Protein AF-A0A9E1MH15-F1 (afdb_monomer)

Structure (mmCIF, N/CA/C/O backbone):
data_AF-A0A9E1MH15-F1
#
_entry.id   AF-A0A9E1MH15-F1
#
loop_
_atom_site.group_PDB
_atom_site.id
_atom_site.type_symbol
_atom_site.label_atom_id
_atom_site.label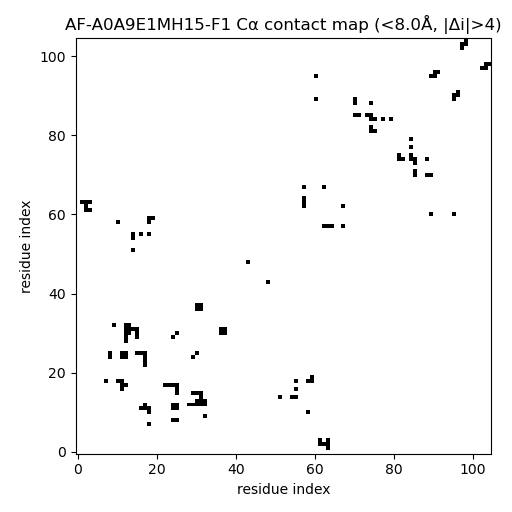_alt_id
_atom_site.label_comp_id
_atom_site.label_asym_id
_atom_site.label_entity_id
_atom_site.label_seq_id
_atom_site.pdbx_PDB_ins_code
_atom_site.Cartn_x
_atom_site.Cartn_y
_atom_site.Cartn_z
_atom_site.occupancy
_atom_site.B_iso_or_equiv
_atom_site.auth_seq_id
_atom_site.auth_comp_id
_atom_site.auth_asym_id
_atom_site.auth_atom_id
_atom_site.pdbx_PDB_model_num
ATOM 1 N N . MET A 1 1 ? -13.903 6.453 -11.828 1.00 59.72 1 MET A N 1
ATOM 2 C CA . MET A 1 1 ? -13.072 5.958 -10.702 1.00 59.72 1 MET A CA 1
ATOM 3 C C . MET A 1 1 ? -11.624 6.317 -10.981 1.00 59.72 1 MET A C 1
ATOM 5 O O . MET A 1 1 ? -11.139 5.961 -12.045 1.00 59.72 1 MET A O 1
ATOM 9 N N . SER A 1 2 ? -10.948 7.043 -10.089 1.00 81.25 2 SER A N 1
ATOM 10 C CA . SER A 1 2 ? -9.524 7.344 -10.269 1.00 81.25 2 SER A CA 1
ATOM 11 C C . SER A 1 2 ? -8.670 6.164 -9.793 1.00 81.25 2 SER A C 1
ATOM 13 O O . SER A 1 2 ? -8.843 5.662 -8.683 1.00 81.25 2 SER A O 1
ATOM 15 N N . ARG A 1 3 ? -7.753 5.709 -10.651 1.00 85.56 3 ARG A N 1
ATOM 16 C CA . ARG A 1 3 ? -6.761 4.658 -10.378 1.00 85.56 3 ARG A CA 1
ATOM 17 C C . ARG A 1 3 ? -5.367 5.259 -10.502 1.00 85.56 3 ARG A C 1
ATOM 19 O O . ARG A 1 3 ? -5.155 6.176 -11.290 1.00 85.56 3 ARG A O 1
ATOM 26 N N . TYR A 1 4 ? -4.406 4.740 -9.744 1.00 91.94 4 TYR A N 1
ATOM 27 C CA . TYR A 1 4 ? -3.010 5.101 -9.969 1.00 91.94 4 TYR A CA 1
ATOM 28 C C . TYR A 1 4 ? -2.495 4.491 -11.275 1.00 91.94 4 TYR A C 1
ATOM 30 O O . TYR A 1 4 ? -2.469 3.273 -11.416 1.00 91.94 4 TYR A O 1
ATOM 38 N N . THR A 1 5 ? -2.052 5.341 -12.195 1.00 92.38 5 THR A N 1
ATOM 39 C CA . THR A 1 5 ? -1.498 4.957 -13.505 1.00 92.38 5 THR A CA 1
ATOM 40 C C . THR A 1 5 ? 0.013 5.186 -13.611 1.00 92.38 5 THR A C 1
ATOM 42 O O . THR A 1 5 ? 0.602 4.973 -14.665 1.00 92.38 5 THR A O 1
ATOM 45 N N . GLY A 1 6 ? 0.661 5.632 -12.531 1.00 93.56 6 GLY A N 1
ATOM 46 C CA . GLY A 1 6 ? 2.108 5.834 -12.506 1.00 93.56 6 GLY A CA 1
ATOM 47 C C . GLY A 1 6 ? 2.904 4.538 -12.310 1.00 93.56 6 GLY A C 1
ATOM 48 O O . GLY A 1 6 ? 2.359 3.443 -12.199 1.00 93.56 6 GLY A O 1
ATOM 49 N N . SER A 1 7 ? 4.229 4.671 -12.204 1.00 94.25 7 SER A N 1
ATOM 50 C CA . SER A 1 7 ? 5.141 3.529 -12.036 1.00 94.25 7 SER A CA 1
ATOM 51 C C . SER A 1 7 ? 4.911 2.756 -10.727 1.00 94.25 7 SER A C 1
ATOM 53 O O . SER A 1 7 ? 5.163 3.266 -9.629 1.00 94.25 7 SER A O 1
ATOM 55 N N . THR A 1 8 ? 4.529 1.483 -10.844 1.00 93.06 8 THR A N 1
ATOM 56 C CA . THR A 1 8 ? 4.378 0.536 -9.723 1.00 93.06 8 THR A CA 1
ATOM 57 C C . THR A 1 8 ? 5.717 0.221 -9.051 1.00 93.06 8 THR A C 1
ATOM 59 O O . THR A 1 8 ? 5.822 0.285 -7.828 1.00 93.06 8 THR A O 1
ATOM 62 N N . TYR A 1 9 ? 6.786 0.034 -9.832 1.00 94.31 9 TYR A N 1
ATOM 63 C CA . TYR A 1 9 ? 8.150 -0.214 -9.336 1.00 94.31 9 TYR A CA 1
ATOM 64 C C . TYR A 1 9 ? 8.686 0.940 -8.476 1.00 94.31 9 TYR A C 1
ATOM 66 O O . TYR A 1 9 ? 9.498 0.742 -7.568 1.00 94.31 9 TYR A O 1
ATOM 74 N N . ARG A 1 10 ? 8.253 2.181 -8.744 1.00 94.25 10 ARG A N 1
ATOM 75 C CA . ARG A 1 10 ? 8.588 3.330 -7.891 1.00 94.25 10 ARG A CA 1
ATOM 76 C C . ARG A 1 10 ? 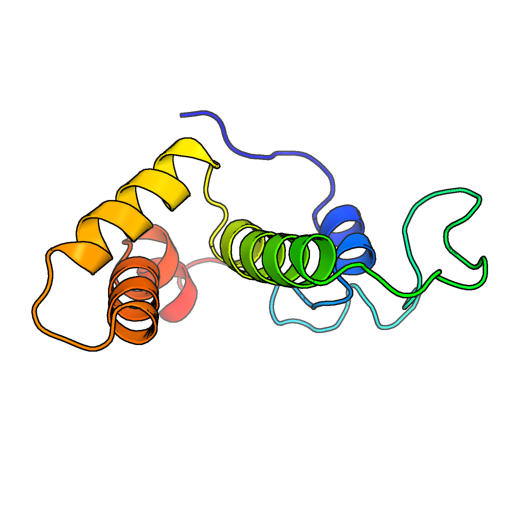7.922 3.208 -6.519 1.00 94.25 10 ARG A C 1
ATOM 78 O O . ARG A 1 10 ? 8.581 3.478 -5.517 1.00 94.25 10 ARG A O 1
ATOM 85 N N . ARG A 1 11 ? 6.649 2.796 -6.466 1.00 94.94 11 ARG A N 1
ATOM 86 C CA . ARG A 1 11 ? 5.928 2.569 -5.204 1.00 94.94 11 ARG A CA 1
ATOM 87 C C . ARG A 1 11 ? 6.522 1.403 -4.423 1.00 94.94 11 ARG A C 1
ATOM 89 O O . ARG A 1 11 ? 6.799 1.592 -3.245 1.00 94.94 11 ARG A O 1
ATOM 96 N N . ALA A 1 12 ? 6.805 0.277 -5.081 1.00 95.25 12 ALA A N 1
ATOM 97 C CA . ALA A 1 12 ? 7.367 -0.921 -4.450 1.00 95.25 12 ALA A CA 1
ATOM 98 C C . ALA A 1 12 ? 8.685 -0.606 -3.733 1.00 95.25 12 ALA A C 1
ATOM 100 O O . ALA A 1 12 ? 8.830 -0.841 -2.536 1.00 95.25 12 ALA A O 1
ATOM 101 N N . ARG A 1 13 ? 9.599 0.088 -4.421 1.00 94.44 13 ARG A N 1
ATOM 102 C CA . ARG A 1 13 ? 10.863 0.560 -3.833 1.00 94.44 13 ARG A CA 1
ATOM 103 C C . ARG A 1 13 ? 10.689 1.579 -2.710 1.00 94.44 13 ARG A C 1
ATOM 105 O O . ARG A 1 13 ? 11.493 1.615 -1.783 1.00 94.44 13 ARG A O 1
ATOM 112 N N . ARG A 1 14 ? 9.653 2.423 -2.769 1.00 93.31 14 ARG A N 1
ATOM 113 C CA . ARG A 1 14 ? 9.368 3.395 -1.703 1.00 93.31 14 ARG A CA 1
ATOM 114 C C . ARG A 1 14 ? 8.943 2.697 -0.414 1.00 93.31 14 ARG A C 1
ATOM 116 O O . ARG A 1 14 ? 9.419 3.099 0.642 1.00 93.31 14 ARG A O 1
ATOM 123 N N . VAL A 1 15 ? 8.068 1.694 -0.503 1.00 94.00 15 VAL A N 1
ATOM 124 C CA . VAL A 1 15 ? 7.593 0.935 0.669 1.00 94.00 15 VAL A CA 1
ATOM 125 C C . VAL A 1 15 ? 8.500 -0.239 1.042 1.00 94.00 15 VAL A C 1
ATOM 127 O O . VAL A 1 15 ? 8.332 -0.795 2.123 1.00 94.00 15 VAL A O 1
ATOM 130 N N . GLY A 1 16 ? 9.465 -0.595 0.189 1.00 92.31 16 GLY A N 1
ATOM 131 C CA . GLY A 1 16 ? 10.385 -1.712 0.412 1.00 92.31 16 GLY A CA 1
ATOM 132 C C . GLY A 1 16 ? 9.695 -3.078 0.393 1.00 92.31 16 GLY A C 1
ATOM 133 O O . GLY A 1 16 ? 10.145 -3.987 1.073 1.00 92.31 16 GLY A O 1
ATOM 134 N N . PHE A 1 17 ? 8.587 -3.203 -0.338 1.00 94.12 17 PHE A N 1
ATOM 135 C CA . PHE A 1 17 ? 7.765 -4.411 -0.425 1.00 94.12 17 PHE A CA 1
ATOM 136 C C . PHE A 1 17 ? 7.402 -4.673 -1.890 1.00 94.12 17 PHE A C 1
ATOM 138 O O . PHE A 1 17 ? 7.208 -3.717 -2.648 1.00 94.12 17 PHE A O 1
ATOM 145 N N . SER A 1 18 ? 7.336 -5.945 -2.294 1.00 93.94 18 SER A N 1
ATOM 146 C CA . SER A 1 18 ? 6.931 -6.320 -3.653 1.00 93.94 18 SER A CA 1
ATOM 147 C C . SER A 1 18 ? 5.416 -6.223 -3.772 1.00 93.94 18 SER A C 1
ATOM 149 O O . SER A 1 18 ? 4.681 -7.037 -3.229 1.00 93.94 18 SER A O 1
ATOM 151 N N . ILE A 1 19 ? 4.954 -5.180 -4.454 1.00 91.94 19 ILE A N 1
ATOM 152 C CA . ILE A 1 19 ? 3.524 -4.876 -4.582 1.00 91.94 19 ILE A CA 1
ATOM 153 C C . ILE A 1 19 ? 2.869 -5.803 -5.611 1.00 91.94 19 ILE A C 1
ATOM 155 O O . ILE A 1 19 ? 1.690 -6.095 -5.483 1.00 91.94 19 ILE A O 1
ATOM 159 N N . THR A 1 20 ? 3.619 -6.246 -6.624 1.00 89.81 20 THR A N 1
ATOM 160 C CA . THR A 1 20 ? 3.126 -7.160 -7.671 1.00 89.81 20 THR A CA 1
ATOM 161 C C . THR A 1 20 ? 3.282 -8.637 -7.315 1.00 89.81 20 THR A C 1
ATOM 163 O O . THR A 1 20 ? 3.068 -9.479 -8.175 1.00 89.81 20 THR A O 1
ATOM 166 N N . GLU A 1 21 ? 3.736 -8.957 -6.100 1.00 88.19 21 GLU A N 1
ATOM 167 C CA . GLU A 1 21 ? 4.017 -10.329 -5.643 1.00 88.19 21 GLU A CA 1
ATOM 168 C C . GLU A 1 21 ? 5.108 -11.070 -6.460 1.00 88.19 21 GLU A C 1
ATOM 170 O O . GLU A 1 21 ? 5.420 -12.224 -6.186 1.00 88.19 21 GLU A O 1
ATOM 175 N N . THR A 1 22 ? 5.766 -10.412 -7.427 1.00 89.25 22 THR A N 1
ATOM 176 C CA . THR A 1 22 ? 6.796 -11.036 -8.286 1.00 89.25 22 THR A CA 1
ATOM 177 C C . THR A 1 22 ? 8.223 -10.943 -7.742 1.00 89.25 22 THR A C 1
ATOM 179 O O . THR A 1 22 ? 9.128 -11.594 -8.263 1.00 89.25 22 THR A O 1
ATOM 182 N N . GLY A 1 23 ? 8.482 -10.062 -6.771 1.00 88.44 23 GLY A N 1
ATOM 183 C CA . GLY A 1 23 ? 9.818 -9.767 -6.231 1.00 88.44 23 GLY A CA 1
ATOM 184 C C . GLY A 1 23 ? 10.759 -9.003 -7.178 1.00 88.44 23 GLY A C 1
ATOM 185 O O . GLY A 1 23 ? 11.802 -8.491 -6.754 1.00 88.44 23 GLY A O 1
ATOM 186 N N . LYS A 1 24 ? 10.400 -8.859 -8.460 1.00 91.69 24 LYS A N 1
ATOM 187 C CA . LYS A 1 24 ? 11.263 -8.268 -9.497 1.00 91.69 24 LYS A CA 1
ATOM 188 C C . LYS A 1 24 ? 11.533 -6.782 -9.274 1.00 91.69 24 LYS A C 1
ATOM 190 O O . LYS A 1 24 ? 12.538 -6.264 -9.763 1.00 91.69 24 LYS A O 1
ATOM 195 N N . GLU A 1 25 ? 10.672 -6.074 -8.543 1.00 89.75 25 GLU A N 1
ATOM 196 C CA . GLU A 1 25 ? 10.808 -4.625 -8.363 1.00 89.75 25 GLU A CA 1
ATOM 197 C C . GLU A 1 25 ? 11.973 -4.241 -7.452 1.00 89.75 25 GLU A C 1
ATOM 199 O O . GLU A 1 25 ? 12.528 -3.145 -7.586 1.00 89.75 25 GLU A O 1
ATOM 204 N N . LEU A 1 26 ? 12.339 -5.137 -6.534 1.00 90.94 26 LEU A N 1
ATOM 205 C CA . LEU A 1 26 ? 13.385 -4.915 -5.540 1.00 90.94 26 LEU A CA 1
ATOM 206 C C . LEU A 1 26 ? 14.705 -5.594 -5.919 1.00 90.94 26 LEU A C 1
ATOM 208 O O . LEU A 1 26 ? 15.752 -5.127 -5.481 1.00 90.94 26 LEU A O 1
ATOM 212 N N . ALA A 1 27 ? 14.675 -6.609 -6.790 1.00 91.81 27 ALA A N 1
ATOM 213 C CA . ALA A 1 27 ? 15.841 -7.418 -7.153 1.00 91.81 27 ALA A CA 1
ATOM 214 C C . ALA A 1 27 ? 17.051 -6.591 -7.631 1.00 91.81 27 ALA A C 1
ATOM 216 O O . ALA A 1 27 ? 18.164 -6.785 -7.154 1.00 91.81 27 ALA A O 1
ATOM 217 N N . LYS A 1 28 ? 16.848 -5.630 -8.546 1.00 89.69 28 LYS A N 1
ATOM 218 C CA . LYS A 1 28 ? 17.947 -4.800 -9.086 1.00 89.69 28 LYS A CA 1
ATOM 219 C C . LYS A 1 28 ? 18.231 -3.548 -8.251 1.00 89.69 28 LYS A C 1
ATOM 221 O O . LYS A 1 28 ? 19.337 -3.015 -8.278 1.00 89.69 28 LYS A O 1
ATOM 226 N N . ARG A 1 29 ? 17.213 -2.994 -7.586 1.00 90.88 29 ARG A N 1
ATOM 227 C CA . ARG A 1 29 ? 17.292 -1.701 -6.882 1.00 90.88 29 ARG A CA 1
ATOM 228 C C . ARG A 1 29 ? 16.509 -1.785 -5.564 1.00 90.88 29 ARG A C 1
ATOM 230 O O . ARG A 1 29 ? 15.397 -1.261 -5.512 1.00 90.88 29 ARG A O 1
ATOM 237 N N . PRO A 1 30 ? 17.082 -2.383 -4.503 1.00 90.69 30 PRO A N 1
ATOM 238 C CA . PRO A 1 30 ? 16.397 -2.596 -3.220 1.00 90.69 30 PRO A CA 1
ATOM 239 C C . PRO A 1 30 ? 16.306 -1.333 -2.338 1.00 90.69 30 PRO A C 1
ATOM 241 O O . PRO A 1 30 ? 15.902 -1.389 -1.180 1.00 90.69 30 PRO A O 1
ATOM 244 N N . TYR A 1 31 ? 16.688 -0.173 -2.869 1.00 92.88 31 TYR A N 1
ATOM 245 C CA . TYR A 1 31 ? 16.732 1.106 -2.166 1.00 92.88 31 TYR A CA 1
ATOM 246 C C . TYR A 1 31 ? 15.617 2.054 -2.641 1.00 92.88 31 TYR A C 1
ATOM 248 O O . TYR A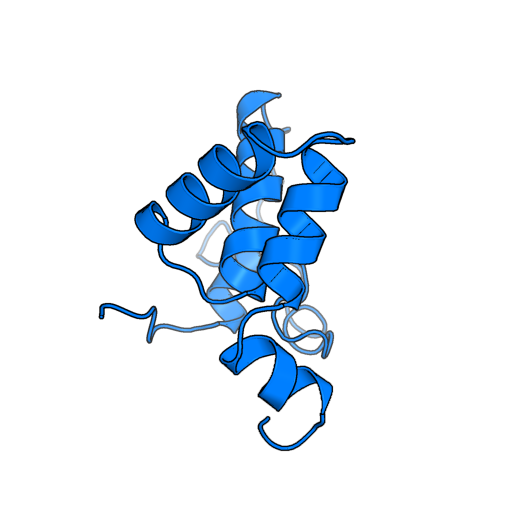 1 31 ? 14.927 1.793 -3.631 1.00 92.88 31 TYR A O 1
ATOM 256 N N . GLY A 1 32 ? 15.410 3.159 -1.919 1.00 92.62 32 GLY A N 1
ATOM 257 C CA . GLY A 1 32 ? 14.308 4.087 -2.185 1.00 92.62 32 GLY A CA 1
ATOM 258 C C . GLY A 1 32 ? 14.400 4.759 -3.567 1.00 92.62 32 GLY A C 1
ATOM 259 O O . GLY A 1 32 ? 15.472 4.829 -4.164 1.00 92.62 32 GLY A O 1
ATOM 260 N N . PRO A 1 33 ? 13.292 5.271 -4.125 1.00 93.94 33 PRO A N 1
ATOM 261 C CA . PRO A 1 33 ? 13.347 6.070 -5.347 1.00 93.94 33 PRO A CA 1
ATOM 262 C C . PRO A 1 33 ? 13.885 7.489 -5.079 1.00 93.94 33 PRO A C 1
ATOM 264 O O . PRO A 1 33 ? 13.671 8.036 -4.000 1.00 93.94 33 PRO A O 1
ATOM 267 N N . GLY A 1 34 ? 14.486 8.112 -6.100 1.00 93.44 34 GLY A N 1
ATOM 268 C CA . GLY A 1 34 ? 15.012 9.488 -6.051 1.00 93.44 34 GLY A CA 1
ATOM 269 C C . GLY A 1 34 ? 16.535 9.555 -5.895 1.00 93.44 34 GLY A C 1
ATOM 270 O O . GLY A 1 34 ? 17.182 8.516 -5.779 1.00 93.44 34 GLY A O 1
ATOM 271 N N . ALA A 1 35 ? 17.091 10.773 -5.913 1.00 93.81 35 ALA A N 1
ATOM 272 C CA . ALA A 1 35 ? 18.532 11.017 -5.765 1.00 93.81 35 ALA A CA 1
ATOM 273 C C . ALA A 1 35 ? 19.059 10.505 -4.411 1.00 93.81 35 ALA A C 1
ATOM 275 O O . ALA A 1 35 ? 20.007 9.735 -4.371 1.00 93.81 35 ALA A O 1
ATOM 276 N N . HIS A 1 36 ? 18.334 10.797 -3.330 1.00 93.69 36 HIS A N 1
ATOM 277 C CA . HIS A 1 36 ? 18.619 10.340 -1.961 1.00 93.69 36 HIS A CA 1
ATOM 278 C C . HIS A 1 36 ? 18.151 8.905 -1.674 1.00 93.69 36 HIS A C 1
ATOM 280 O O . HIS A 1 36 ? 17.945 8.508 -0.530 1.00 93.69 36 HIS A O 1
ATOM 286 N N . GLY A 1 37 ? 17.884 8.118 -2.718 1.00 88.94 37 GLY A N 1
ATOM 287 C CA . GLY A 1 37 ? 17.324 6.779 -2.577 1.00 88.94 37 GLY A CA 1
ATOM 288 C C . GLY A 1 37 ? 18.256 5.797 -1.867 1.00 88.94 37 GLY A C 1
ATOM 289 O O . GLY A 1 37 ? 17.769 4.896 -1.179 1.00 88.94 37 GLY A O 1
ATOM 290 N N . GLN A 1 38 ? 19.567 5.983 -2.056 1.00 90.81 38 GLN A N 1
ATOM 291 C CA . GLN A 1 38 ? 20.647 5.177 -1.475 1.00 90.81 38 GLN A CA 1
ATOM 292 C C . GLN A 1 38 ? 21.175 5.730 -0.149 1.00 90.81 38 GLN A C 1
ATOM 294 O O . GLN A 1 38 ? 21.911 5.029 0.543 1.00 90.81 38 GLN A O 1
ATOM 299 N N . ASP A 1 39 ? 20.784 6.948 0.221 1.00 92.06 39 ASP A N 1
ATOM 300 C CA . ASP A 1 39 ? 21.222 7.560 1.466 1.00 92.06 39 ASP A CA 1
ATOM 301 C C . ASP A 1 39 ? 20.733 6.737 2.661 1.00 92.06 39 ASP A C 1
ATOM 303 O O . ASP A 1 39 ? 19.693 6.062 2.623 1.00 92.06 39 ASP A O 1
ATOM 307 N N . ARG A 1 40 ? 21.485 6.804 3.762 1.00 82.12 40 ARG A N 1
ATOM 308 C CA . ARG A 1 40 ? 21.148 6.079 4.986 1.00 82.12 40 ARG A CA 1
ATOM 309 C C . ARG A 1 40 ? 19.760 6.505 5.470 1.00 82.12 40 ARG A C 1
ATOM 311 O O . ARG A 1 40 ? 19.546 7.649 5.873 1.00 82.12 40 ARG A O 1
ATOM 318 N N . LYS A 1 41 ? 18.810 5.565 5.449 1.00 82.56 41 LYS A N 1
ATOM 319 C CA . LYS A 1 41 ? 17.444 5.812 5.921 1.00 82.56 41 LYS A CA 1
ATOM 320 C C . LYS A 1 41 ? 17.472 6.156 7.408 1.00 82.56 41 LYS A C 1
ATOM 322 O O . LYS A 1 41 ? 18.037 5.419 8.215 1.00 82.56 41 LYS A O 1
ATOM 327 N N . ARG A 1 42 ? 16.834 7.270 7.771 1.00 87.31 42 ARG A N 1
ATOM 328 C CA . ARG A 1 42 ? 16.549 7.591 9.173 1.00 87.31 42 ARG A CA 1
ATOM 329 C C . ARG A 1 42 ? 15.527 6.595 9.719 1.00 87.31 42 ARG A C 1
ATOM 331 O O . ARG A 1 42 ? 14.663 6.129 8.974 1.00 87.31 42 ARG A O 1
ATOM 338 N N . LYS A 1 43 ? 15.620 6.297 11.017 1.00 91.50 43 LYS A N 1
ATOM 339 C CA . LYS A 1 43 ? 14.605 5.506 11.718 1.00 91.50 43 LYS A CA 1
ATOM 340 C C . LYS A 1 43 ? 13.253 6.213 11.586 1.00 91.50 43 LYS A C 1
ATOM 342 O O . LYS A 1 43 ? 13.173 7.429 11.767 1.00 91.50 43 LYS A O 1
ATOM 347 N N . LEU A 1 44 ? 12.222 5.461 11.213 1.00 92.81 44 LEU A N 1
ATOM 348 C CA . LEU A 1 44 ? 10.868 5.991 11.115 1.00 92.81 44 LEU A CA 1
ATOM 349 C C . LEU A 1 44 ? 10.301 6.230 12.517 1.00 92.81 44 LEU A C 1
ATOM 351 O O . LEU A 1 44 ? 10.703 5.593 13.487 1.00 92.81 44 LEU A O 1
ATOM 355 N N . SER A 1 45 ? 9.374 7.177 12.620 1.00 96.69 45 SER A N 1
ATOM 356 C CA . SER A 1 45 ? 8.535 7.301 13.810 1.00 96.69 45 SER A CA 1
ATOM 357 C C . SER A 1 45 ? 7.481 6.192 13.826 1.00 96.69 45 SER A C 1
ATOM 359 O O . SER A 1 45 ? 7.145 5.654 12.771 1.00 96.69 45 SER A O 1
ATOM 361 N N . ASN A 1 46 ? 6.876 5.926 14.986 1.00 97.31 46 ASN A N 1
ATOM 362 C CA . ASN A 1 46 ? 5.786 4.947 15.111 1.00 97.31 46 ASN A CA 1
ATOM 363 C C . ASN A 1 46 ? 4.643 5.223 14.114 1.00 97.31 46 ASN A C 1
ATOM 365 O O . ASN A 1 46 ? 4.124 4.313 13.473 1.00 97.31 46 ASN A O 1
ATOM 369 N N . TYR A 1 47 ? 4.287 6.499 13.917 1.00 97.06 47 TYR A N 1
ATOM 370 C CA . TYR A 1 47 ? 3.310 6.891 12.897 1.00 97.06 47 TYR A CA 1
ATOM 371 C C . TYR A 1 47 ? 3.804 6.594 11.474 1.00 97.06 47 TYR A C 1
ATOM 373 O O . TYR A 1 47 ? 3.034 6.147 10.628 1.00 97.06 47 TYR A O 1
ATOM 381 N N . GLY A 1 48 ? 5.088 6.835 11.198 1.00 96.44 48 GLY A N 1
ATOM 382 C CA . GLY A 1 48 ? 5.701 6.533 9.907 1.00 96.44 48 GLY A CA 1
ATOM 383 C C . GLY A 1 48 ? 5.670 5.042 9.575 1.00 96.44 48 GLY A C 1
ATOM 384 O O . GLY A 1 48 ? 5.380 4.689 8.433 1.00 96.44 48 GLY A O 1
ATOM 385 N N . GLU A 1 49 ? 5.900 4.184 10.567 1.00 96.19 49 GLU A N 1
ATOM 386 C CA . GLU A 1 49 ? 5.798 2.727 10.432 1.00 96.19 49 GLU A CA 1
ATOM 387 C C . GLU A 1 49 ? 4.357 2.301 10.117 1.00 96.19 49 GLU A C 1
ATOM 389 O O . GLU A 1 49 ? 4.112 1.655 9.098 1.00 96.19 49 GLU A O 1
ATOM 394 N N . GLN A 1 50 ? 3.377 2.764 10.899 1.00 96.69 50 GLN A N 1
ATOM 395 C CA . GLN A 1 50 ? 1.953 2.486 10.655 1.00 96.69 50 GLN A CA 1
ATOM 396 C C . GLN A 1 50 ? 1.486 2.989 9.283 1.00 96.69 50 GLN A C 1
ATOM 398 O O . GLN A 1 50 ? 0.757 2.306 8.558 1.00 96.69 50 GLN A O 1
ATOM 403 N N . LEU A 1 51 ? 1.923 4.189 8.895 1.00 96.94 51 LEU A N 1
ATOM 404 C CA . LEU A 1 51 ? 1.634 4.750 7.584 1.00 96.94 51 LEU A CA 1
ATOM 405 C C . LEU A 1 51 ? 2.229 3.873 6.482 1.00 96.94 51 LEU A C 1
ATOM 407 O O . LEU A 1 51 ? 1.553 3.629 5.485 1.00 96.94 51 LEU A O 1
ATOM 411 N N . GLN A 1 52 ? 3.463 3.394 6.640 1.00 95.88 52 GLN A N 1
ATOM 412 C CA . GLN A 1 52 ? 4.100 2.524 5.659 1.00 95.88 52 GLN A CA 1
ATOM 413 C C . GLN A 1 52 ? 3.335 1.207 5.495 1.00 95.88 52 GLN A C 1
ATOM 415 O O . GLN A 1 52 ? 3.068 0.830 4.353 1.00 95.88 52 GLN A O 1
ATOM 420 N N . GLU A 1 53 ? 2.914 0.565 6.587 1.00 96.31 53 GLU A N 1
ATOM 421 C CA . GLU A 1 53 ? 2.096 -0.656 6.527 1.00 96.31 53 GLU A CA 1
ATOM 422 C C . GLU A 1 53 ? 0.760 -0.413 5.820 1.00 96.31 53 GLU A C 1
ATOM 424 O O . GLU A 1 53 ? 0.410 -1.129 4.878 1.00 96.31 53 GLU A O 1
ATOM 429 N N . LYS A 1 54 ? 0.062 0.680 6.157 1.00 96.75 54 LYS A N 1
ATOM 430 C CA . LYS A 1 54 ? -1.161 1.083 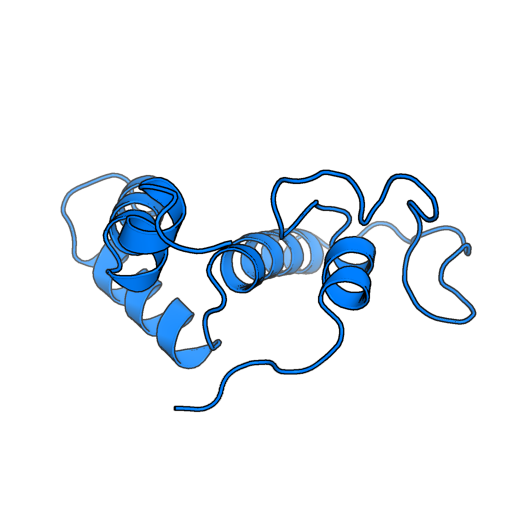5.448 1.00 96.75 54 LYS A CA 1
ATOM 431 C C . LYS A 1 54 ? -0.919 1.247 3.945 1.00 96.75 54 LYS A C 1
ATOM 433 O O . LYS A 1 54 ? -1.723 0.807 3.122 1.00 96.75 54 LYS A O 1
ATOM 438 N N . GLN A 1 55 ? 0.181 1.904 3.570 1.00 96.88 55 GLN A N 1
ATOM 439 C CA . GLN A 1 55 ? 0.510 2.136 2.165 1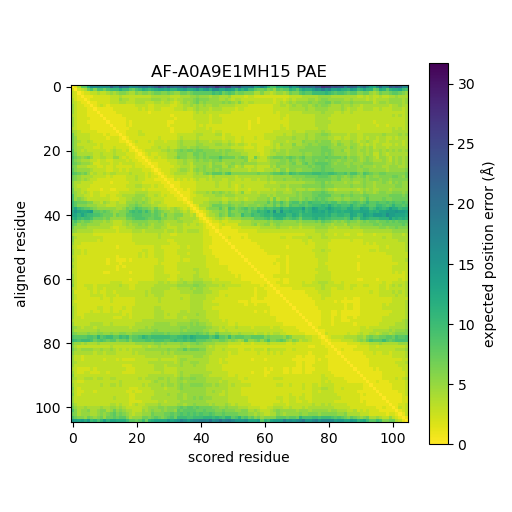.00 96.88 55 GLN A CA 1
ATOM 440 C C . GLN A 1 55 ? 0.854 0.841 1.421 1.00 96.88 55 GLN A C 1
ATOM 442 O O . GLN A 1 55 ? 0.457 0.720 0.264 1.00 96.88 55 GLN A O 1
ATOM 447 N N . LYS A 1 56 ? 1.532 -0.130 2.054 1.00 96.12 56 LYS A N 1
ATOM 448 C CA . LYS A 1 56 ? 1.804 -1.446 1.446 1.00 96.12 56 LYS A CA 1
ATOM 449 C C . LYS A 1 56 ? 0.504 -2.124 1.022 1.00 96.12 56 LYS A C 1
ATOM 451 O O . LYS A 1 56 ? 0.333 -2.405 -0.162 1.00 96.12 56 LYS A O 1
ATOM 456 N N . VAL A 1 57 ? -0.432 -2.281 1.959 1.00 95.88 57 VAL A N 1
ATOM 457 C CA . VAL A 1 57 ? -1.724 -2.939 1.712 1.00 95.88 57 VAL A CA 1
ATOM 458 C C . VAL A 1 57 ? -2.514 -2.187 0.642 1.00 95.88 57 VAL A C 1
ATOM 460 O O . VAL A 1 57 ? -2.958 -2.774 -0.341 1.00 95.88 57 VAL A O 1
ATOM 463 N N . ARG A 1 58 ? -2.631 -0.860 0.767 1.00 95.44 58 ARG A N 1
ATOM 464 C CA . ARG A 1 58 ? -3.367 -0.046 -0.210 1.00 95.44 58 ARG A CA 1
ATOM 465 C C . ARG A 1 58 ? -2.813 -0.184 -1.628 1.00 95.44 58 ARG A C 1
ATOM 467 O O . ARG A 1 58 ? -3.588 -0.217 -2.582 1.00 95.44 58 ARG A O 1
ATOM 474 N N . TYR A 1 59 ? -1.489 -0.204 -1.775 1.00 95.44 59 TYR A N 1
ATOM 475 C CA . TYR A 1 59 ? -0.868 -0.332 -3.088 1.00 95.44 59 TYR A CA 1
ATOM 476 C C . TYR A 1 59 ? -0.995 -1.735 -3.666 1.00 95.44 59 TYR A C 1
ATOM 478 O O . TYR A 1 59 ? -1.212 -1.827 -4.870 1.00 95.44 59 TYR A O 1
ATOM 486 N N . MET A 1 60 ? -0.891 -2.772 -2.832 1.00 93.88 60 MET A N 1
ATOM 487 C CA . MET A 1 60 ? -1.040 -4.172 -3.240 1.00 93.88 60 MET A CA 1
ATOM 488 C C . MET A 1 60 ? -2.422 -4.416 -3.846 1.00 93.88 60 MET A C 1
ATOM 490 O O . MET A 1 60 ? -2.526 -4.854 -4.982 1.00 93.88 60 MET A O 1
ATOM 494 N N . TYR A 1 61 ? -3.481 -3.970 -3.165 1.00 94.44 61 TYR A N 1
ATOM 495 C CA . TYR A 1 61 ? -4.857 -4.101 -3.660 1.00 94.44 61 TYR A CA 1
ATOM 496 C C . TYR A 1 61 ? -5.295 -2.985 -4.630 1.00 94.44 61 TYR A C 1
ATOM 498 O O . TYR A 1 61 ? -6.473 -2.878 -4.964 1.00 94.44 61 TYR A O 1
ATOM 506 N N . GLY A 1 62 ? -4.391 -2.093 -5.055 1.00 93.31 62 GLY A N 1
ATOM 507 C CA . GLY A 1 62 ? -4.688 -1.077 -6.076 1.00 93.31 62 GLY A CA 1
ATOM 508 C C . GLY A 1 62 ? -5.758 -0.031 -5.710 1.00 93.31 62 GLY A C 1
ATOM 509 O O . GLY A 1 62 ? -6.313 0.617 -6.600 1.00 93.31 62 GLY A O 1
ATOM 510 N N . LEU A 1 63 ? -6.043 0.176 -4.422 1.00 94.00 63 LEU A N 1
ATOM 511 C CA . LEU A 1 63 ? -7.157 1.003 -3.943 1.00 94.00 63 LEU A CA 1
ATOM 512 C C . LEU A 1 63 ? -6.833 2.502 -3.836 1.00 94.00 63 LEU A C 1
ATOM 514 O O . LEU A 1 63 ? -5.714 2.920 -3.517 1.00 94.00 63 LEU A O 1
ATOM 518 N N . SER A 1 64 ? -7.856 3.346 -4.008 1.00 94.81 64 SER A N 1
ATOM 519 C CA . SER A 1 64 ? -7.782 4.749 -3.577 1.00 94.81 64 SER A CA 1
ATOM 520 C C . SER A 1 64 ? -7.830 4.861 -2.047 1.00 94.81 64 SER A C 1
ATOM 522 O O . SER A 1 64 ? -8.366 3.993 -1.360 1.00 94.81 64 SER A O 1
ATOM 524 N N . GLU A 1 65 ? -7.311 5.961 -1.491 1.00 95.38 65 GLU A N 1
ATOM 525 C CA . GLU A 1 65 ? -7.322 6.182 -0.033 1.00 95.38 65 GLU A CA 1
ATOM 526 C C . GLU A 1 65 ? -8.752 6.202 0.533 1.00 95.38 65 GLU A C 1
ATOM 528 O O . GLU A 1 65 ? -9.019 5.625 1.582 1.00 95.38 65 GLU A O 1
ATOM 533 N N . LYS A 1 66 ? -9.695 6.812 -0.200 1.00 95.62 66 LYS A N 1
ATOM 534 C CA . LYS A 1 66 ? -11.106 6.890 0.201 1.00 95.62 66 LYS A CA 1
ATOM 535 C C . LYS A 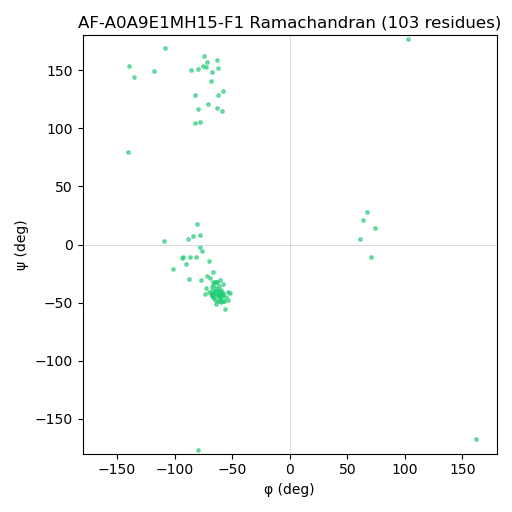1 66 ? -11.765 5.510 0.229 1.00 95.62 66 LYS A C 1
ATOM 537 O O . LYS A 1 66 ? -12.510 5.215 1.158 1.00 95.62 66 LYS A O 1
ATOM 542 N N . GLN A 1 67 ? -11.491 4.670 -0.773 1.00 95.19 67 GLN A N 1
ATOM 543 C CA . GLN A 1 67 ? -12.008 3.299 -0.807 1.00 95.19 67 GLN A CA 1
ATOM 544 C C . GLN A 1 67 ? -11.407 2.458 0.319 1.00 95.19 67 GLN A C 1
ATOM 546 O O . GLN A 1 67 ? -12.161 1.795 1.020 1.00 95.19 67 GLN A O 1
ATOM 551 N N . PHE A 1 68 ? -10.091 2.553 0.536 1.00 96.56 68 PHE A N 1
ATOM 552 C CA . PHE A 1 68 ? -9.409 1.829 1.608 1.00 96.56 68 PHE A CA 1
ATOM 553 C C . PHE A 1 68 ? -9.922 2.229 3.001 1.00 96.56 68 PHE A C 1
ATOM 555 O O . PHE A 1 68 ? -10.198 1.375 3.842 1.00 96.56 68 PHE A O 1
ATOM 562 N N . LYS A 1 69 ? -10.122 3.532 3.241 1.00 96.75 69 LYS A N 1
ATOM 563 C CA . LYS A 1 69 ? -10.716 4.025 4.491 1.00 96.75 69 LYS A CA 1
ATOM 564 C C . LYS A 1 69 ? -12.130 3.474 4.691 1.00 96.75 69 LYS A C 1
ATOM 566 O O . LYS A 1 69 ? -12.448 2.997 5.773 1.00 96.75 69 LYS A O 1
ATOM 571 N N . LYS A 1 70 ? -12.955 3.477 3.640 1.00 96.88 70 LYS A N 1
ATOM 572 C CA . LYS A 1 70 ? -14.310 2.914 3.703 1.00 96.88 70 LYS A CA 1
ATOM 573 C C . LYS A 1 70 ? -14.286 1.415 4.021 1.00 96.88 70 LYS A C 1
ATOM 575 O O . LYS A 1 70 ? -15.082 0.968 4.836 1.00 96.88 70 LYS A O 1
ATOM 580 N N . THR A 1 71 ? -13.392 0.633 3.409 1.00 96.81 71 THR A N 1
ATOM 581 C CA . THR A 1 71 ? -13.260 -0.806 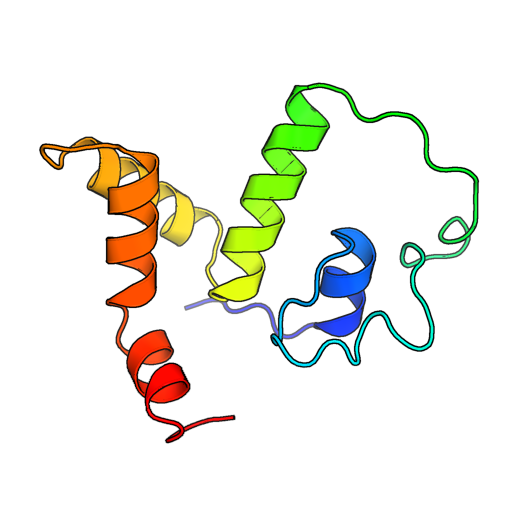3.714 1.00 96.81 71 THR A CA 1
ATOM 582 C C . THR A 1 71 ? -12.801 -1.053 5.144 1.00 96.81 71 THR A C 1
ATOM 584 O O . THR A 1 71 ? -13.332 -1.946 5.792 1.00 96.81 71 THR A O 1
ATOM 587 N N . PHE A 1 72 ? -11.900 -0.219 5.663 1.00 97.00 72 PHE A N 1
ATOM 588 C CA . PHE A 1 72 ? -11.483 -0.259 7.063 1.00 97.00 72 PHE A CA 1
ATOM 589 C C . PHE A 1 72 ? -12.650 0.028 8.016 1.00 97.00 72 PHE A C 1
ATOM 591 O O . PHE A 1 72 ? -12.926 -0.756 8.915 1.00 97.00 72 PHE A O 1
ATOM 598 N N . GLU A 1 73 ? -13.422 1.088 7.775 1.00 97.56 73 GLU A N 1
ATOM 599 C CA . GLU A 1 73 ? -14.613 1.396 8.578 1.00 97.56 73 GLU A CA 1
ATOM 600 C C . GLU A 1 73 ? -15.681 0.293 8.509 1.00 97.56 73 GLU A C 1
ATOM 602 O O . GLU A 1 73 ? -16.356 0.028 9.501 1.00 97.56 73 GLU A O 1
ATOM 607 N N . MET A 1 74 ? -15.841 -0.365 7.354 1.00 96.62 74 MET A N 1
ATOM 608 C CA . MET A 1 74 ? -16.744 -1.513 7.212 1.00 96.62 74 MET A CA 1
ATOM 609 C C . MET A 1 74 ? -16.246 -2.726 8.003 1.00 96.62 74 MET A C 1
ATOM 611 O O . MET A 1 74 ? -17.046 -3.336 8.707 1.00 96.62 74 MET A O 1
ATOM 615 N N . ALA A 1 75 ? -14.944 -3.027 7.962 1.00 97.00 75 ALA A N 1
ATOM 616 C CA . ALA A 1 75 ? -14.341 -4.086 8.773 1.00 97.00 75 ALA A CA 1
ATOM 617 C C . ALA A 1 75 ? -14.575 -3.863 10.277 1.00 97.00 75 ALA A C 1
ATOM 619 O O . ALA A 1 75 ? -14.787 -4.809 11.021 1.00 97.00 75 ALA A O 1
ATOM 620 N N . GLY A 1 76 ? -14.606 -2.606 10.734 1.00 96.31 76 GLY A N 1
ATOM 621 C CA . GLY A 1 76 ? -14.843 -2.253 12.145 1.00 96.31 76 GLY A CA 1
ATOM 622 C C . GLY A 1 76 ? -16.257 -2.497 12.641 1.00 96.31 76 GLY A C 1
ATOM 623 O O . GLY A 1 76 ? -16.486 -2.485 13.845 1.00 96.31 76 GLY A O 1
ATOM 624 N N . LYS A 1 77 ? -17.198 -2.725 11.727 1.00 96.19 77 LYS A N 1
ATOM 625 C CA . LYS A 1 77 ? -18.588 -3.052 12.055 1.00 96.19 77 LYS A CA 1
ATOM 626 C C . LYS A 1 77 ? -18.835 -4.559 12.096 1.00 96.19 77 LYS A C 1
ATOM 628 O O . LYS A 1 77 ? -19.910 -4.976 12.523 1.00 96.19 77 LYS A O 1
ATOM 633 N N . LEU A 1 78 ? -17.884 -5.363 11.621 1.00 94.81 78 LEU A N 1
ATOM 634 C CA . LEU A 1 78 ? -17.979 -6.816 11.643 1.00 94.81 78 LEU A CA 1
ATOM 635 C C . LEU A 1 78 ? -17.634 -7.348 13.037 1.00 94.81 78 LEU A C 1
ATOM 637 O O . LEU A 1 78 ? -16.888 -6.736 13.800 1.00 94.81 78 LEU A O 1
ATOM 641 N N . LYS A 1 79 ? -18.230 -8.490 13.383 1.00 92.19 79 LYS A N 1
ATOM 642 C CA . LYS A 1 79 ? -17.924 -9.198 14.627 1.00 92.19 79 LYS A CA 1
ATOM 643 C C . LYS A 1 79 ? -16.667 -10.035 14.393 1.00 92.19 79 LYS A C 1
ATOM 645 O O . LYS A 1 79 ? -16.757 -11.073 13.744 1.00 92.19 79 LYS A O 1
ATOM 650 N N . GLY A 1 80 ? -15.528 -9.599 14.922 1.00 94.31 80 GLY A N 1
ATOM 651 C CA . GLY A 1 80 ? -14.263 -10.306 14.737 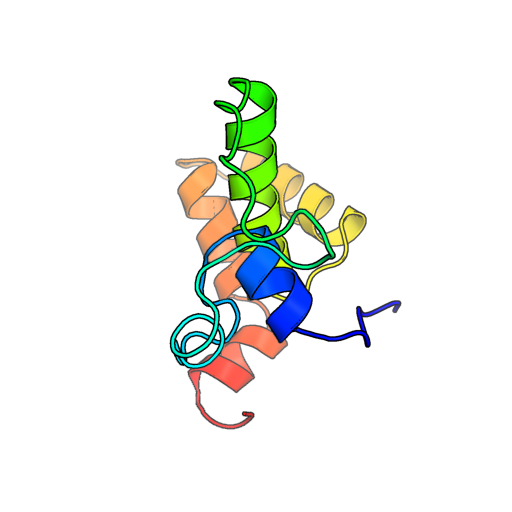1.00 94.31 80 GLY A CA 1
ATOM 652 C C . GLY A 1 80 ? -13.032 -9.452 15.026 1.00 94.31 80 GLY A C 1
ATOM 653 O O . GLY A 1 80 ? -13.115 -8.370 15.613 1.00 94.31 80 GLY A O 1
ATOM 654 N N . VAL A 1 81 ? -11.870 -9.963 14.615 1.00 96.31 81 VAL A N 1
ATOM 655 C CA . VAL A 1 81 ? -10.601 -9.235 14.676 1.00 96.31 81 VAL A CA 1
ATOM 656 C C . VAL A 1 81 ? -10.536 -8.274 13.494 1.00 96.31 81 VAL A C 1
ATOM 658 O O . VAL A 1 81 ? -10.462 -8.683 12.337 1.00 96.31 81 VAL A O 1
ATOM 661 N N . HIS A 1 82 ? -10.500 -6.977 13.792 1.00 95.69 82 HIS A N 1
ATOM 662 C CA . HIS A 1 82 ? -10.587 -5.909 12.795 1.00 95.69 82 HIS A CA 1
ATOM 663 C C . HIS A 1 82 ? -9.596 -6.040 11.623 1.00 95.69 82 HIS A C 1
ATOM 665 O O . HIS A 1 82 ? -9.954 -5.805 10.469 1.00 95.69 82 HIS A O 1
ATOM 671 N N . GLY A 1 83 ? -8.347 -6.425 11.912 1.00 94.50 83 GLY A N 1
ATOM 672 C CA . GLY A 1 83 ? -7.308 -6.601 10.895 1.00 94.50 83 GLY A CA 1
ATOM 673 C C . GLY A 1 83 ? -7.576 -7.778 9.956 1.00 94.50 83 GLY A C 1
ATOM 674 O O . GLY A 1 83 ? -7.383 -7.653 8.749 1.00 94.50 83 GLY A O 1
ATOM 675 N N . GLU A 1 84 ? -8.072 -8.896 10.484 1.00 96.06 84 GLU A N 1
ATOM 676 C CA . GLU A 1 84 ? -8.433 -10.061 9.672 1.00 96.06 84 GLU A CA 1
ATOM 677 C C . GLU A 1 84 ? -9.638 -9.759 8.788 1.00 96.06 84 GLU A C 1
ATOM 679 O O . GLU A 1 84 ? -9.639 -10.080 7.603 1.00 96.06 84 GLU A O 1
ATOM 684 N N . ASP A 1 85 ? -10.650 -9.100 9.345 1.00 97.25 85 ASP A N 1
ATOM 685 C CA . ASP A 1 85 ? -11.864 -8.757 8.613 1.00 97.25 85 ASP A CA 1
ATOM 686 C C . ASP A 1 85 ? -11.594 -7.731 7.508 1.00 97.25 85 ASP A C 1
ATOM 688 O O . ASP A 1 85 ? -12.151 -7.837 6.414 1.00 97.25 85 ASP A O 1
ATOM 692 N N . LEU A 1 86 ? -10.664 -6.795 7.731 1.00 97.06 86 LEU A N 1
ATOM 693 C CA . LEU A 1 86 ? -10.149 -5.932 6.671 1.00 97.06 86 LEU A CA 1
ATOM 694 C C . LEU A 1 86 ? -9.546 -6.758 5.528 1.00 97.06 86 LEU A C 1
ATOM 696 O O . LEU A 1 86 ? -9.878 -6.510 4.371 1.00 97.06 86 LEU A O 1
ATOM 700 N N . LEU A 1 87 ? -8.682 -7.731 5.830 1.00 96.19 87 LEU A N 1
ATOM 701 C CA . LEU A 1 87 ? -8.050 -8.568 4.806 1.0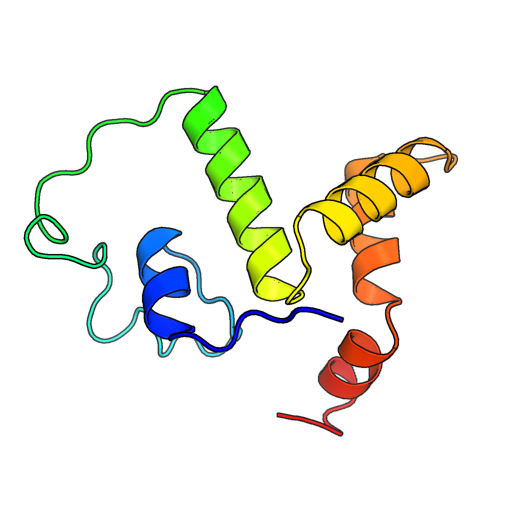0 96.19 87 LEU A CA 1
ATOM 702 C C . LEU A 1 87 ? -9.078 -9.431 4.062 1.00 96.19 87 LEU A C 1
ATOM 704 O O . LEU A 1 87 ? -9.035 -9.481 2.837 1.00 96.19 87 LEU A O 1
ATOM 708 N N . LYS A 1 88 ? -10.066 -10.010 4.757 1.00 96.25 88 LYS A N 1
ATOM 709 C CA . LYS A 1 88 ? -11.182 -10.744 4.129 1.00 96.25 88 LYS A CA 1
ATOM 710 C C . LYS A 1 88 ? -11.972 -9.854 3.160 1.00 96.25 88 LYS A C 1
ATOM 712 O O . LYS A 1 88 ? -12.288 -10.263 2.042 1.00 96.25 88 LYS A O 1
ATOM 717 N N . LEU A 1 89 ? -12.271 -8.613 3.553 1.00 96.94 89 LEU A N 1
ATOM 718 C CA . LEU A 1 89 ? -12.974 -7.655 2.690 1.00 96.94 89 LEU A CA 1
ATOM 719 C C . LEU A 1 89 ? -12.139 -7.225 1.476 1.00 96.94 89 LEU A C 1
ATOM 721 O O . LEU A 1 89 ? -12.700 -6.943 0.420 1.00 96.94 89 LEU A O 1
ATOM 725 N N . LEU A 1 90 ? -10.815 -7.162 1.608 1.00 96.75 90 LEU A N 1
ATOM 726 C CA . LEU A 1 90 ? -9.922 -6.861 0.489 1.00 96.75 90 LEU A CA 1
ATOM 727 C C . LEU A 1 90 ? -9.795 -8.050 -0.471 1.00 96.75 90 LEU A C 1
ATOM 729 O O . LEU A 1 90 ? -9.891 -7.853 -1.682 1.00 96.75 90 LEU A O 1
ATOM 733 N N . GLU A 1 91 ? -9.667 -9.268 0.056 1.00 96.25 91 GLU A N 1
ATOM 734 C CA . GLU A 1 91 ? -9.546 -10.489 -0.748 1.00 96.25 91 GLU A CA 1
ATOM 735 C C . GLU A 1 91 ? -10.849 -10.852 -1.487 1.00 96.25 91 GLU A C 1
ATOM 737 O O . GLU A 1 91 ? -10.804 -11.397 -2.587 1.00 96.25 91 GLU A O 1
ATOM 742 N N . SER A 1 92 ? -12.014 -10.476 -0.945 1.00 95.94 92 SER A N 1
ATOM 743 C CA . SER A 1 92 ? -13.335 -10.722 -1.559 1.00 95.94 92 SER A CA 1
ATOM 744 C C . SER A 1 92 ? -13.710 -9.778 -2.710 1.00 95.94 92 SER A C 1
ATOM 746 O O . SER A 1 92 ? -14.781 -9.918 -3.306 1.00 95.94 92 SER A O 1
ATOM 748 N N . ARG A 1 93 ? -12.865 -8.798 -3.050 1.00 95.62 93 ARG A N 1
ATOM 749 C CA . ARG A 1 93 ? -13.140 -7.880 -4.164 1.00 95.62 93 ARG A CA 1
ATOM 750 C C . ARG A 1 93 ? -13.074 -8.613 -5.507 1.00 95.62 93 ARG A C 1
ATOM 752 O O . ARG A 1 93 ? -12.162 -9.397 -5.737 1.00 95.62 93 ARG A O 1
ATOM 759 N N . LEU A 1 94 ? -13.983 -8.291 -6.432 1.00 95.75 94 LEU A N 1
ATOM 760 C CA . LEU A 1 94 ? -14.063 -8.949 -7.745 1.00 95.75 94 LEU A CA 1
ATOM 761 C C . LEU A 1 94 ? -12.763 -8.850 -8.560 1.00 95.75 94 LEU A C 1
ATOM 763 O O . LEU A 1 94 ? -12.329 -9.838 -9.137 1.00 95.75 94 LEU A O 1
ATOM 767 N N . ASP A 1 95 ? -12.130 -7.677 -8.596 1.00 94.31 95 ASP A N 1
ATOM 768 C CA . ASP A 1 95 ? -10.850 -7.473 -9.285 1.00 94.31 95 ASP A CA 1
ATOM 769 C C . ASP A 1 95 ? -9.736 -8.342 -8.693 1.00 94.31 95 ASP A C 1
ATOM 771 O O . ASP A 1 95 ? -8.949 -8.930 -9.432 1.00 94.31 95 ASP A O 1
ATOM 775 N N . ASN A 1 96 ? -9.713 -8.472 -7.366 1.00 94.56 96 ASN A N 1
ATOM 776 C CA . ASN A 1 96 ? -8.759 -9.329 -6.680 1.00 94.56 96 ASN A CA 1
ATOM 777 C C . ASN A 1 96 ? -9.053 -10.821 -6.912 1.00 94.56 96 ASN A C 1
ATOM 779 O O . ASN A 1 96 ? -8.130 -11.581 -7.173 1.00 94.56 96 ASN A O 1
ATOM 783 N N . LEU A 1 97 ? -10.321 -11.241 -6.904 1.00 95.50 97 LEU A N 1
ATOM 784 C CA . LEU A 1 97 ? -10.710 -12.619 -7.224 1.00 95.50 97 LEU A CA 1
ATOM 785 C C . LEU A 1 97 ? -10.292 -13.014 -8.647 1.00 95.50 97 LEU A C 1
ATOM 787 O O . LEU A 1 97 ? -9.726 -14.085 -8.833 1.00 95.50 97 LEU A O 1
ATOM 791 N N . VAL A 1 98 ? -10.503 -12.140 -9.636 1.00 95.88 98 VAL A N 1
ATOM 792 C CA . VAL A 1 98 ? -10.065 -12.366 -11.028 1.00 95.88 98 VAL A CA 1
ATOM 793 C C . VAL A 1 98 ? -8.542 -12.529 -11.113 1.00 95.88 98 VAL A C 1
ATOM 795 O O . VAL A 1 98 ? -8.064 -13.420 -11.815 1.00 95.88 98 VAL A O 1
ATOM 798 N N . TYR A 1 99 ? -7.782 -11.715 -10.370 1.00 93.50 99 TYR A N 1
ATOM 799 C CA . TYR A 1 99 ? -6.325 -11.850 -10.266 1.00 93.50 99 TYR A CA 1
ATOM 800 C C . TYR A 1 99 ? -5.912 -13.169 -9.592 1.00 93.50 99 TYR A C 1
ATOM 802 O O . TYR A 1 99 ? -5.101 -13.912 -10.137 1.00 93.50 99 TYR A O 1
ATOM 810 N N . ARG A 1 100 ? -6.521 -13.518 -8.450 1.00 92.94 100 ARG A N 1
ATOM 811 C CA . ARG A 1 100 ? -6.247 -14.763 -7.709 1.00 92.94 100 ARG A CA 1
ATOM 812 C C . ARG A 1 100 ? -6.598 -16.022 -8.512 1.00 92.94 100 ARG A C 1
ATOM 814 O O . ARG A 1 100 ? -5.919 -17.032 -8.369 1.00 92.94 100 ARG A O 1
ATOM 821 N N . MET A 1 101 ? -7.619 -15.962 -9.371 1.00 94.69 101 MET A N 1
ATOM 822 C CA . MET A 1 101 ? -7.987 -17.043 -10.298 1.00 94.69 101 MET A CA 1
ATOM 823 C C . MET A 1 101 ? -7.056 -17.145 -11.520 1.00 94.69 101 MET A C 1
ATOM 825 O O . MET A 1 101 ? -7.201 -18.070 -12.315 1.00 94.69 101 MET A O 1
ATOM 829 N N . GLY A 1 102 ? -6.111 -16.215 -11.698 1.00 92.56 102 GLY A N 1
ATOM 830 C CA . GLY A 1 102 ? -5.177 -16.214 -12.828 1.00 92.56 102 GLY A CA 1
ATOM 831 C C . GLY A 1 102 ? -5.799 -15.785 -14.159 1.00 92.56 102 GLY A C 1
ATOM 832 O O . GLY A 1 102 ? -5.203 -15.992 -15.213 1.00 92.56 102 GLY A O 1
ATOM 833 N N . PHE A 1 103 ? -6.990 -15.182 -14.136 1.00 93.19 103 PHE A N 1
ATOM 834 C CA . PHE A 1 103 ? -7.663 -14.680 -15.341 1.00 93.19 103 PHE A CA 1
ATOM 835 C C . PHE A 1 103 ? -7.135 -13.308 -15.785 1.00 93.19 103 PHE A C 1
ATOM 837 O O . PHE A 1 103 ? -7.444 -12.849 -16.883 1.00 93.19 103 PHE A O 1
ATOM 844 N N . ALA A 1 104 ? -6.335 -12.654 -14.941 1.00 88.12 104 ALA A N 1
ATOM 845 C CA . ALA A 1 104 ? -5.634 -11.415 -15.243 1.00 88.12 104 ALA A CA 1
ATOM 846 C C . ALA A 1 104 ? -4.216 -11.441 -14.651 1.00 88.12 104 ALA A C 1
ATOM 848 O O . ALA A 1 104 ? -3.972 -12.115 -13.651 1.00 88.12 104 ALA A O 1
ATOM 849 N N . THR A 1 105 ? -3.304 -10.685 -15.268 1.00 72.94 105 THR A N 1
ATOM 850 C CA . THR A 1 105 ? -1.888 -10.534 -14.877 1.00 72.94 105 THR A CA 1
ATOM 851 C C . THR A 1 105 ? -1.557 -9.107 -14.481 1.00 72.94 105 THR A C 1
ATOM 853 O O . THR A 1 105 ? -2.014 -8.196 -15.214 1.00 72.94 105 THR A O 1
#

Nearest PDB structures (foldseek):
  7p7q-assembly1_e  TM=9.828E-01  e=4.600E-09  Enterococcus faecalis
  7nhn-assembly1_e  TM=9.647E-01  e=1.113E-08  Listeria monocytogenes EGD-e
  7nhk-assembly1_e  TM=9.645E-01  e=1.467E-08  Enterococcus faecalis
  6ha1-assembly1_d  TM=9.753E-01  e=3.359E-08  Bacillus subtilis subsp. subtilis str. 168
  7qv2-assembly1_d  TM=9.781E-01  e=3.550E-08  Bacillus subtilis subsp. subtilis str. 168

Foldseek 3Di:
DDFDPDDLLQLCLQLLHDLQVPCVSCVVPSFHDDPCRPPDDDDDDPVRVVVSVLSSLCSSLRHDPVVLVVLLVVLVVDPDDSVVSSVVSSCPDPVNVCVVVVVDD

Sequence (105 aa):
MSRYTGSTYRRARRVGFSITETGKELAKRPYGPGAHGQDRKRKLSNYGEQLQEKQKVRYMYGLSEKQFKKTFEMAGKLKGVHGEDLLKLLESRLDNLVYRMGFAT

Mean predicted aligned error: 3.85 Å

Secondary structure (DSSP, 8-state):
-----S-HHHHHHHHTS-TTSSSHHHHS--S-SSGGGSS-PPPPPHHHHHHHHHHHHHHHTT--HHHHHHHHHHHTTSSS-HHHHHHHHHHTSHHHHHHHTTS--

pLDDT: mean 93.24, std 5.03, range [59.72, 97.56]

Solvent-accessible surface area (backbone atoms only — not comparable to full-atom values): 6299 Å² total; per-residue (Å²): 133,85,67,90,83,71,70,62,53,51,52,20,17,60,66,69,46,58,50,82,75,72,52,66,53,38,72,88,47,74,43,36,65,68,92,71,17,78,52,86,78,73,85,71,50,76,66,52,50,54,50,45,54,54,49,49,56,36,57,48,73,62,50,44,71,69,57,49,51,51,48,46,59,54,18,65,72,50,93,71,58,49,71,59,42,31,49,53,59,56,58,70,33,67,72,47,42,40,41,75,71,64,78,48,133

Radius of gyration: 15.3 Å; Cα contacts (8 Å, |Δi|>4): 82; chains: 1; bounding box: 40×28×30 Å